Protein AF-A0A2P5WMV3-F1 (afdb_monomer_lite)

Radius of gyration: 17.03 Å; chains: 1; bounding box: 40×28×48 Å

Foldseek 3Di:
DDQPPDDPVVVVCCCCVPPVNVVLVCLLVVV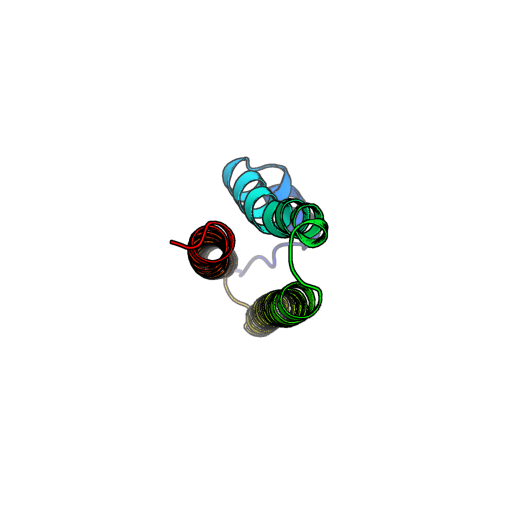CVVVVVVLVVDDPVVSVVVVVVVVVLVVVLVVLLVVCVVVVDRPVVSSVVSSVSSVVVSVVVVVVVVVVVCVSVVD

Structure (mmCIF, N/CA/C/O backbone):
data_AF-A0A2P5WMV3-F1
#
_entry.id   AF-A0A2P5WMV3-F1
#
loop_
_atom_site.group_PDB
_atom_site.id
_atom_site.type_symbol
_atom_site.label_atom_id
_atom_site.label_alt_id
_atom_site.label_comp_id
_ato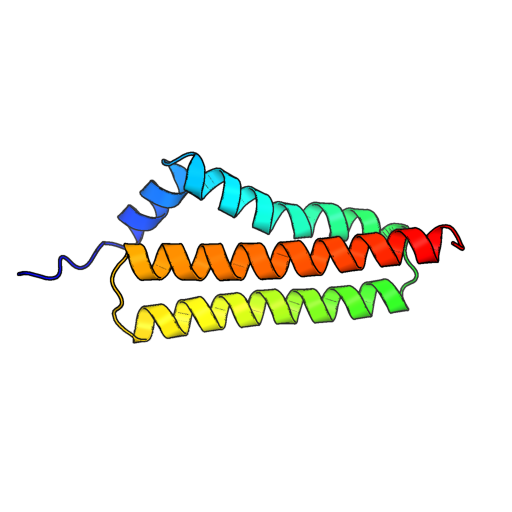m_site.label_asym_id
_atom_site.label_entity_id
_atom_site.label_seq_id
_atom_site.pdbx_PDB_ins_code
_atom_site.Cartn_x
_atom_site.Cartn_y
_atom_site.Cartn_z
_atom_site.occupancy
_atom_site.B_iso_or_equiv
_atom_site.auth_seq_id
_atom_site.auth_comp_id
_atom_site.auth_asym_id
_atom_site.auth_atom_id
_atom_site.pdbx_PDB_model_num
ATOM 1 N N . MET A 1 1 ? 22.832 -2.640 -27.381 1.00 37.75 1 MET A N 1
ATOM 2 C CA . MET A 1 1 ? 21.397 -2.326 -27.238 1.00 37.75 1 MET A CA 1
ATOM 3 C C . MET A 1 1 ? 21.300 -1.217 -26.214 1.00 37.75 1 MET A C 1
ATOM 5 O O . MET A 1 1 ? 21.645 -1.453 -25.062 1.00 37.75 1 MET A O 1
ATOM 9 N N . ASP A 1 2 ? 20.954 -0.008 -26.645 1.00 44.56 2 ASP A N 1
ATOM 10 C CA . ASP A 1 2 ? 20.878 1.147 -25.754 1.00 44.56 2 ASP A CA 1
ATOM 11 C C . ASP A 1 2 ? 19.728 0.964 -24.766 1.00 44.56 2 ASP A C 1
ATOM 13 O O . ASP A 1 2 ? 18.563 0.829 -25.144 1.00 44.56 2 ASP A O 1
ATOM 17 N N . LYS A 1 3 ? 20.069 0.924 -23.479 1.00 53.88 3 LYS A N 1
ATOM 18 C CA . LYS A 1 3 ? 19.109 0.873 -22.380 1.00 53.88 3 LYS A CA 1
ATOM 19 C C . LYS A 1 3 ? 18.444 2.247 -22.307 1.00 53.88 3 LYS A C 1
ATOM 21 O O . LYS A 1 3 ? 18.955 3.158 -21.660 1.00 53.88 3 LYS A O 1
ATOM 26 N N . LYS A 1 4 ? 17.352 2.427 -23.056 1.00 57.00 4 LYS A N 1
ATOM 27 C CA . LYS A 1 4 ? 16.569 3.667 -23.092 1.00 57.00 4 LYS A CA 1
ATOM 28 C C . LYS A 1 4 ? 16.102 3.963 -21.662 1.00 57.00 4 LYS A C 1
ATOM 30 O O . LYS A 1 4 ? 15.201 3.301 -21.159 1.00 57.00 4 LYS A O 1
ATOM 35 N N . ARG A 1 5 ? 16.764 4.901 -20.974 1.00 59.28 5 ARG A N 1
ATOM 36 C CA . ARG A 1 5 ? 16.341 5.370 -19.646 1.00 59.28 5 ARG A CA 1
ATOM 37 C C . ARG A 1 5 ? 14.937 5.958 -19.796 1.00 59.28 5 ARG A C 1
ATOM 39 O O . ARG A 1 5 ? 14.780 7.003 -20.422 1.00 59.28 5 ARG A O 1
ATOM 46 N N . SER A 1 6 ? 13.926 5.265 -19.282 1.00 61.56 6 SER A N 1
ATOM 47 C CA . SER A 1 6 ? 12.541 5.737 -19.286 1.00 61.56 6 SER A CA 1
ATOM 48 C C . SER A 1 6 ? 12.402 6.958 -18.375 1.00 61.56 6 SER A C 1
ATOM 50 O O . SER A 1 6 ? 12.900 6.957 -17.248 1.00 61.56 6 SER A O 1
ATOM 52 N N . ASN A 1 7 ? 11.730 8.003 -18.855 1.00 72.44 7 ASN A N 1
ATOM 53 C CA . ASN A 1 7 ? 11.468 9.221 -18.089 1.00 72.44 7 ASN A CA 1
ATOM 54 C C . ASN A 1 7 ? 10.429 8.938 -16.975 1.00 72.44 7 ASN A C 1
ATOM 56 O O . ASN A 1 7 ? 9.392 8.344 -17.276 1.00 72.44 7 ASN A O 1
ATOM 60 N N . PRO A 1 8 ? 10.630 9.391 -15.719 1.00 70.69 8 PRO A N 1
ATOM 61 C CA . PRO A 1 8 ? 9.629 9.288 -14.650 1.00 70.69 8 PRO A CA 1
ATOM 62 C C . PRO A 1 8 ? 8.218 9.778 -15.024 1.00 70.69 8 PRO A C 1
ATOM 64 O O . PRO A 1 8 ? 7.232 9.208 -14.564 1.00 70.69 8 PRO A O 1
ATOM 67 N N . MET A 1 9 ? 8.086 10.796 -15.882 1.00 76.06 9 MET A N 1
ATOM 68 C CA . MET A 1 9 ? 6.759 11.249 -16.332 1.00 76.06 9 MET A CA 1
ATOM 69 C C . MET A 1 9 ? 6.085 10.276 -17.300 1.00 76.06 9 MET A C 1
ATOM 71 O O . MET A 1 9 ? 4.863 10.161 -17.301 1.00 76.06 9 MET A O 1
ATOM 75 N N . GLU A 1 10 ? 6.860 9.548 -18.100 1.00 77.94 10 GLU A N 1
ATOM 76 C CA . GLU A 1 10 ? 6.335 8.517 -18.999 1.00 77.94 10 GLU A CA 1
ATOM 77 C C . GLU A 1 10 ? 5.814 7.318 -18.192 1.00 77.94 10 GLU A C 1
ATOM 79 O O . GLU A 1 10 ? 4.768 6.760 -18.519 1.00 77.94 10 GLU A O 1
ATOM 84 N N . TRP A 1 11 ? 6.468 7.007 -17.066 1.00 75.06 11 TRP A N 1
ATOM 85 C CA . TRP A 1 11 ? 5.968 6.048 -16.078 1.00 75.06 11 TRP A CA 1
ATOM 86 C C . TRP A 1 11 ? 4.619 6.467 -15.489 1.00 75.06 11 TRP A C 1
ATOM 88 O O . TRP A 1 11 ? 3.681 5.670 -15.513 1.00 75.06 11 TRP A O 1
ATOM 98 N N . LEU A 1 12 ? 4.512 7.691 -14.955 1.00 77.56 12 LEU A N 1
ATOM 99 C CA . LEU A 1 12 ? 3.253 8.180 -14.382 1.00 77.56 12 LEU A CA 1
ATOM 100 C C . LEU A 1 12 ? 2.132 8.118 -15.420 1.00 77.56 12 LEU A C 1
ATOM 102 O O . LEU A 1 12 ? 1.023 7.689 -15.112 1.00 77.56 12 LEU A O 1
ATOM 106 N N . ASN A 1 13 ? 2.450 8.470 -16.664 1.00 85.06 13 ASN A N 1
ATOM 107 C CA . ASN A 1 13 ? 1.504 8.387 -17.761 1.00 85.06 13 ASN A CA 1
ATOM 108 C C . ASN A 1 13 ? 1.067 6.941 -18.050 1.00 85.06 13 ASN A C 1
ATOM 110 O O . ASN A 1 13 ? -0.117 6.703 -18.236 1.00 85.06 13 ASN A O 1
ATOM 114 N N . GLN A 1 14 ? 1.975 5.959 -18.028 1.00 80.25 14 GLN A N 1
ATOM 115 C CA . GLN A 1 14 ? 1.610 4.543 -18.183 1.00 80.25 14 GLN A CA 1
ATOM 116 C C . GLN A 1 14 ? 0.809 4.003 -16.993 1.00 80.25 14 GLN A C 1
ATOM 118 O O . GLN A 1 14 ? -0.153 3.269 -17.186 1.00 80.25 14 GLN A O 1
ATOM 123 N N . MET A 1 15 ? 1.170 4.370 -15.762 1.00 81.06 15 MET A N 1
ATOM 124 C CA . MET A 1 15 ? 0.448 3.945 -14.560 1.00 81.06 15 MET A CA 1
ATOM 125 C C . MET A 1 15 ? -1.001 4.446 -14.557 1.00 81.06 15 MET A C 1
ATOM 127 O O . MET A 1 15 ? -1.890 3.720 -14.117 1.00 81.06 15 MET A O 1
ATOM 131 N N . VAL A 1 16 ? -1.233 5.674 -15.028 1.00 81.88 16 VAL A N 1
ATOM 132 C CA . VAL A 1 16 ? -2.567 6.291 -15.084 1.00 81.88 16 VAL A CA 1
ATOM 133 C C . VAL A 1 16 ? -3.313 5.931 -16.375 1.00 81.88 16 VAL A C 1
ATOM 135 O O . VAL A 1 16 ? -4.534 5.810 -16.360 1.00 81.88 16 VAL A O 1
ATOM 138 N N . GLY A 1 17 ? -2.594 5.758 -17.484 1.00 85.44 17 GLY A N 1
ATOM 139 C CA . GLY A 1 17 ? -3.160 5.535 -18.814 1.00 85.44 17 GLY A CA 1
ATOM 140 C C . GLY A 1 17 ? -3.515 4.081 -19.116 1.00 85.44 17 GLY A C 1
ATOM 141 O O . GLY A 1 17 ? -4.460 3.837 -19.861 1.00 85.44 17 GLY A O 1
ATOM 142 N N . GLU A 1 18 ? -2.805 3.115 -18.531 1.00 87.38 18 GLU A N 1
ATOM 143 C CA . GLU A 1 18 ? -3.095 1.693 -18.724 1.00 87.38 18 GLU A CA 1
ATOM 144 C C . GLU A 1 18 ? -4.059 1.185 -17.642 1.00 87.38 18 GLU A C 1
ATOM 146 O O . GLU A 1 18 ? -3.693 1.150 -16.458 1.00 87.38 18 GLU A O 1
ATOM 151 N N . PRO A 1 19 ? -5.262 0.702 -18.011 1.00 87.62 19 PRO A N 1
ATOM 152 C CA . PRO A 1 19 ? -6.267 0.261 -17.045 1.00 87.62 19 PRO A CA 1
ATOM 153 C C . PRO A 1 19 ? -5.746 -0.806 -16.080 1.00 87.62 19 PRO A C 1
ATOM 155 O O . PRO A 1 19 ? -6.049 -0.777 -14.889 1.00 87.62 19 PRO A O 1
ATOM 158 N N . TYR A 1 20 ? -4.922 -1.736 -16.572 1.00 84.12 20 TYR A N 1
ATOM 159 C CA . TYR A 1 20 ? -4.354 -2.797 -15.745 1.00 84.12 20 TYR A CA 1
ATOM 160 C C . TYR A 1 20 ? -3.507 -2.236 -14.593 1.00 84.12 20 TYR A C 1
ATOM 162 O O . TYR A 1 20 ? -3.723 -2.620 -13.442 1.00 84.12 20 TYR A O 1
ATOM 170 N N . TYR A 1 21 ? -2.581 -1.310 -14.864 1.00 82.19 21 TYR A N 1
ATOM 171 C CA . TYR A 1 21 ? -1.741 -0.708 -13.822 1.00 82.19 21 TYR A CA 1
ATOM 172 C C . TYR A 1 21 ? -2.554 0.208 -12.911 1.00 82.19 21 TYR A C 1
ATOM 174 O O . TYR A 1 21 ? -2.403 0.142 -11.688 1.00 82.19 21 TYR A O 1
ATOM 182 N N . PHE A 1 22 ? -3.469 0.982 -13.493 1.00 85.25 22 PHE A N 1
ATOM 183 C CA . PHE A 1 22 ? -4.329 1.897 -12.760 1.00 85.25 22 PHE A CA 1
ATOM 184 C C . PHE A 1 22 ? -5.210 1.172 -11.737 1.00 85.25 22 PHE A C 1
ATOM 186 O O . PHE A 1 22 ? -5.232 1.551 -10.568 1.00 85.25 22 PHE A O 1
ATOM 193 N N . PHE A 1 23 ? -5.884 0.083 -12.123 1.00 85.25 23 PHE A N 1
ATOM 194 C CA . PHE A 1 23 ? -6.740 -0.665 -11.198 1.00 85.25 23 PHE A CA 1
ATOM 195 C C . PHE A 1 23 ? -5.952 -1.356 -10.086 1.00 85.25 23 PHE A C 1
ATOM 197 O O . PHE A 1 23 ? -6.436 -1.414 -8.955 1.00 85.25 23 PHE A O 1
ATOM 204 N N . HIS A 1 24 ? -4.740 -1.851 -10.357 1.00 82.75 24 HIS A N 1
ATOM 205 C CA . HIS A 1 24 ? -3.886 -2.416 -9.306 1.00 82.75 24 HIS A CA 1
ATOM 206 C C . HIS A 1 24 ? -3.424 -1.347 -8.319 1.00 82.75 24 HIS A C 1
ATOM 208 O O . HIS A 1 24 ? -3.472 -1.572 -7.110 1.00 82.75 24 HIS A O 1
ATOM 214 N N . PHE A 1 25 ? -3.014 -0.185 -8.831 1.00 83.12 25 PHE A N 1
ATOM 215 C CA . PHE A 1 25 ? -2.665 0.963 -8.006 1.00 83.12 25 PHE A CA 1
ATOM 216 C C . PHE A 1 25 ? -3.864 1.374 -7.145 1.00 83.12 25 PHE A C 1
ATOM 218 O O . PHE A 1 25 ? -3.768 1.401 -5.920 1.00 83.12 25 PHE A O 1
ATOM 225 N N . LEU A 1 26 ? -5.027 1.581 -7.761 1.00 87.31 26 LEU A N 1
ATOM 226 C CA . LEU A 1 26 ? -6.241 1.983 -7.061 1.00 87.31 26 LEU A CA 1
ATOM 227 C C . LEU A 1 26 ? -6.657 0.964 -5.996 1.00 87.31 26 LEU A C 1
ATOM 229 O O . LEU A 1 26 ? -6.954 1.365 -4.878 1.00 87.31 26 LEU A O 1
ATOM 233 N N . SER A 1 27 ? -6.604 -0.334 -6.306 1.00 83.50 27 SER A N 1
ATOM 234 C CA . SER A 1 27 ? -6.928 -1.409 -5.355 1.00 83.50 27 SER A CA 1
ATOM 235 C C . SER A 1 27 ? -5.988 -1.415 -4.147 1.00 83.50 27 SER A C 1
ATOM 237 O O . SER A 1 27 ? -6.407 -1.694 -3.024 1.00 83.50 27 SER A O 1
ATOM 239 N N . PHE A 1 28 ? -4.706 -1.101 -4.360 1.00 81.50 28 PHE A N 1
ATOM 240 C CA . PHE A 1 28 ? -3.738 -1.010 -3.273 1.00 81.50 28 PHE A CA 1
ATOM 241 C C . PHE A 1 28 ? -4.020 0.181 -2.358 1.00 81.50 28 PHE A C 1
ATOM 243 O O . PHE A 1 28 ? -4.041 0.037 -1.137 1.00 81.50 28 PHE A O 1
ATOM 250 N N . PHE A 1 29 ? -4.284 1.353 -2.936 1.00 82.62 29 PHE A N 1
ATOM 251 C CA . PHE A 1 29 ? -4.524 2.564 -2.154 1.00 82.62 29 PHE A CA 1
ATOM 252 C C . PHE A 1 29 ? -5.927 2.619 -1.534 1.00 82.62 29 PHE A C 1
ATOM 254 O O . PHE A 1 29 ? -6.088 3.162 -0.439 1.00 82.62 29 PHE A O 1
ATOM 261 N N . SER A 1 30 ? -6.932 1.996 -2.155 1.00 88.12 30 SER A N 1
ATOM 262 C CA . SER A 1 30 ? -8.294 1.932 -1.612 1.00 88.12 30 SER A CA 1
ATOM 263 C C . SER A 1 30 ? -8.361 1.185 -0.282 1.00 88.12 30 SER A C 1
ATOM 265 O O . SER A 1 30 ? -9.207 1.508 0.549 1.00 88.12 30 SER A O 1
ATOM 267 N N . TYR A 1 31 ? -7.448 0.236 -0.045 1.00 86.00 31 TYR A N 1
ATOM 268 C CA . TYR A 1 31 ? -7.334 -0.480 1.228 1.00 86.00 31 TYR A CA 1
ATOM 269 C C . TYR A 1 31 ? -7.196 0.475 2.426 1.00 86.00 31 TYR A C 1
ATOM 271 O O . TYR A 1 31 ? -7.852 0.282 3.449 1.00 86.00 31 TYR A O 1
ATOM 279 N N . PHE A 1 32 ? -6.401 1.545 2.294 1.00 83.50 32 PHE A N 1
ATOM 280 C CA . PHE A 1 32 ? -6.229 2.527 3.371 1.00 83.50 32 PHE A CA 1
ATOM 281 C C . PHE A 1 32 ? -7.511 3.286 3.682 1.00 83.50 32 PHE A C 1
ATOM 283 O O . PHE A 1 32 ? -7.792 3.534 4.852 1.00 83.50 32 PHE A O 1
ATOM 290 N N . ILE A 1 33 ? -8.306 3.610 2.662 1.00 87.62 33 ILE A N 1
ATOM 291 C CA . ILE A 1 33 ? -9.579 4.311 2.842 1.00 87.62 33 ILE A CA 1
ATOM 292 C C . ILE A 1 33 ? -10.565 3.404 3.580 1.00 87.62 33 ILE A C 1
ATOM 294 O O . ILE A 1 33 ? -11.054 3.779 4.642 1.00 87.62 33 ILE A O 1
ATOM 298 N N . VAL A 1 34 ? -10.796 2.194 3.058 1.00 86.00 34 VAL A N 1
ATOM 299 C CA . VAL A 1 34 ? -11.768 1.234 3.611 1.00 86.00 34 VAL A CA 1
ATOM 300 C C . VAL A 1 34 ? -11.498 0.949 5.086 1.00 86.00 34 VAL A C 1
ATOM 302 O O . VAL A 1 34 ? -12.398 1.021 5.921 1.00 86.00 34 VAL A O 1
ATOM 305 N N . ARG A 1 35 ? -10.245 0.679 5.437 1.00 85.94 35 ARG A N 1
ATOM 306 C CA . ARG A 1 35 ? -9.877 0.358 6.815 1.00 85.94 35 ARG A CA 1
ATOM 307 C C . ARG A 1 35 ? -9.837 1.576 7.731 1.00 85.94 35 ARG A C 1
ATOM 309 O O . ARG A 1 35 ? -10.241 1.463 8.885 1.00 85.94 35 ARG A O 1
ATOM 316 N N . SER A 1 36 ? -9.432 2.747 7.234 1.00 84.88 36 SER A N 1
ATOM 317 C CA . SER A 1 36 ? -9.556 3.987 8.016 1.00 84.88 36 SER A CA 1
ATOM 318 C C . SER A 1 36 ? -11.017 4.245 8.385 1.00 84.88 36 SER A C 1
ATOM 320 O O . SER A 1 36 ? -11.303 4.610 9.524 1.00 84.88 36 SER A O 1
ATOM 322 N N . SER A 1 37 ? -11.959 3.978 7.474 1.00 86.56 37 SER A N 1
ATOM 323 C CA . SER A 1 37 ? -13.395 4.067 7.761 1.00 86.56 37 SER A CA 1
ATOM 324 C C . SER A 1 37 ? -13.853 3.076 8.839 1.00 86.56 37 SER A C 1
ATOM 326 O O . SER A 1 37 ? -14.686 3.434 9.672 1.00 86.56 37 SER A O 1
ATOM 328 N N . ALA A 1 38 ? -13.278 1.869 8.878 1.00 83.94 38 ALA A N 1
ATOM 329 C CA . ALA A 1 38 ? -13.584 0.845 9.881 1.00 83.94 38 ALA A CA 1
ATOM 330 C C . ALA A 1 38 ? -12.973 1.120 11.271 1.00 83.94 38 ALA A C 1
ATOM 332 O O . ALA A 1 38 ? -13.377 0.497 12.250 1.00 83.94 38 ALA A O 1
ATOM 333 N N . SER A 1 39 ? -12.046 2.072 11.409 1.00 85.88 39 SER A N 1
ATOM 334 C CA . SER A 1 39 ? -11.397 2.365 12.699 1.00 85.88 39 SER A CA 1
ATOM 335 C C . SER A 1 39 ? -12.369 2.753 13.824 1.00 85.88 39 SER A C 1
ATOM 337 O O . SER A 1 39 ? -12.088 2.481 14.988 1.00 85.88 39 SER A O 1
ATOM 339 N N . ASN A 1 40 ? -13.532 3.326 13.485 1.00 84.75 40 ASN A N 1
ATOM 340 C CA . ASN A 1 40 ? -14.552 3.755 14.450 1.00 84.75 40 ASN A CA 1
ATOM 341 C C . ASN A 1 40 ? -15.319 2.596 15.108 1.00 84.75 40 ASN A C 1
ATOM 343 O O . ASN A 1 40 ? -15.979 2.811 16.122 1.00 84.75 40 ASN A O 1
ATOM 347 N N . VAL A 1 41 ? -15.271 1.390 14.531 1.00 85.31 41 VAL A N 1
ATOM 348 C CA . VAL A 1 41 ? -15.956 0.199 15.069 1.00 85.31 41 VAL A CA 1
ATOM 349 C C . VAL A 1 41 ? -15.007 -0.756 15.797 1.00 85.31 41 VAL A C 1
ATOM 351 O O . VAL A 1 41 ? -15.448 -1.757 16.355 1.00 85.31 41 VAL A O 1
ATOM 354 N N . LEU A 1 42 ? -13.706 -0.457 15.803 1.00 85.56 42 LEU A N 1
ATOM 355 C CA . LEU A 1 42 ? -12.670 -1.264 16.440 1.00 85.56 42 LEU A CA 1
ATOM 356 C C . LEU A 1 42 ? -12.247 -0.657 17.779 1.00 85.56 42 LEU A C 1
ATOM 358 O O . LEU A 1 42 ? -12.357 0.549 18.002 1.00 85.56 42 LEU A O 1
ATOM 362 N N . SER A 1 43 ? -11.722 -1.493 18.678 1.00 89.12 43 SER A N 1
ATOM 363 C CA . SER A 1 43 ? -11.147 -0.988 19.923 1.00 89.12 43 SER A CA 1
ATOM 364 C C . SER A 1 43 ? -9.893 -0.145 19.635 1.00 89.12 43 SER A C 1
ATOM 366 O O . SER A 1 43 ? -9.144 -0.452 18.699 1.00 89.12 43 SER A O 1
ATOM 368 N N . PRO A 1 44 ? -9.600 0.889 20.447 1.00 88.81 44 PRO A N 1
ATOM 369 C CA . PRO A 1 44 ? -8.437 1.751 20.233 1.00 88.81 44 PRO A CA 1
ATOM 370 C C . PRO A 1 44 ? -7.112 0.983 20.128 1.00 88.81 44 PRO A C 1
ATOM 372 O O . PRO A 1 44 ? -6.252 1.338 19.325 1.00 88.81 44 PRO A O 1
ATOM 375 N N . GLN A 1 45 ? -6.960 -0.098 20.898 1.00 89.56 45 GLN A N 1
ATOM 376 C CA . GLN A 1 45 ? -5.756 -0.930 20.909 1.00 89.56 45 GLN A CA 1
ATOM 377 C C . GLN A 1 45 ? -5.565 -1.668 19.578 1.00 89.56 45 GLN A C 1
ATOM 379 O O . GLN A 1 45 ? -4.459 -1.698 19.038 1.00 89.56 45 GLN A O 1
ATOM 384 N N . ILE A 1 46 ? -6.646 -2.234 19.031 1.00 86.62 46 ILE A N 1
ATOM 385 C CA . ILE A 1 46 ? -6.632 -2.913 17.732 1.00 86.62 46 ILE A CA 1
ATOM 386 C C . ILE A 1 46 ? -6.337 -1.900 16.625 1.00 86.62 46 ILE A C 1
ATOM 388 O O . ILE A 1 46 ? -5.440 -2.127 15.815 1.00 86.62 46 ILE A O 1
ATOM 392 N N . THR A 1 47 ? -7.025 -0.755 16.626 1.00 89.62 47 THR A N 1
ATOM 393 C CA . THR A 1 47 ? -6.809 0.317 15.644 1.00 89.62 47 THR A CA 1
ATOM 394 C C . THR A 1 47 ? -5.351 0.779 15.622 1.00 89.62 47 THR A C 1
ATOM 396 O O . THR A 1 47 ? -4.765 0.902 14.547 1.00 89.62 47 THR A O 1
ATOM 399 N N . GLN A 1 48 ? -4.724 0.974 16.788 1.00 89.75 48 GLN A N 1
ATOM 400 C CA . GLN A 1 48 ? -3.308 1.345 16.865 1.00 89.75 48 GLN A CA 1
ATOM 401 C C . GLN A 1 48 ? -2.384 0.265 16.291 1.00 89.75 48 GLN A C 1
ATOM 403 O O . GLN A 1 48 ? -1.481 0.585 15.518 1.00 89.75 48 GLN A O 1
ATOM 408 N N . LEU A 1 49 ? -2.602 -1.009 16.633 1.00 89.19 49 LEU A N 1
ATOM 409 C CA . LEU A 1 49 ? -1.780 -2.113 16.127 1.00 89.19 49 LEU A CA 1
ATOM 410 C C . LEU A 1 49 ? -1.850 -2.223 14.596 1.00 89.19 49 LEU A C 1
ATOM 412 O O . LEU A 1 49 ? -0.819 -2.380 13.936 1.00 89.19 49 LEU A O 1
ATOM 416 N N . LEU A 1 50 ? -3.058 -2.118 14.036 1.00 87.56 50 LEU A N 1
ATOM 417 C CA . LEU A 1 50 ? -3.275 -2.141 12.589 1.00 87.56 50 LEU A CA 1
ATOM 418 C C . LEU A 1 50 ? -2.588 -0.951 11.914 1.00 87.56 50 LEU A C 1
ATOM 420 O O . LEU A 1 50 ? -1.846 -1.147 10.952 1.00 87.56 50 LEU A O 1
ATOM 424 N N . PHE A 1 51 ? -2.712 0.246 12.488 1.00 88.25 51 PHE A N 1
ATOM 425 C CA . PHE A 1 51 ? -2.062 1.449 11.976 1.00 88.25 51 PHE A CA 1
ATOM 426 C C . PHE A 1 51 ? -0.530 1.323 11.912 1.00 88.25 51 PHE A C 1
ATOM 428 O O . PHE A 1 51 ? 0.084 1.647 10.894 1.00 88.25 51 PHE A O 1
ATOM 435 N N . TYR A 1 52 ? 0.114 0.778 12.950 1.00 89.25 52 TYR A N 1
ATOM 436 C CA . TYR A 1 52 ? 1.562 0.526 12.916 1.00 89.25 52 TYR A CA 1
ATOM 437 C C . TYR A 1 52 ? 1.961 -0.437 11.799 1.00 89.25 52 TYR A C 1
ATOM 439 O O . TYR A 1 52 ? 2.957 -0.217 11.105 1.00 89.25 52 TYR A O 1
ATOM 447 N N . ARG A 1 53 ? 1.181 -1.500 11.598 1.00 86.44 53 ARG A N 1
ATOM 448 C CA . ARG A 1 53 ? 1.438 -2.476 10.539 1.00 86.44 53 ARG A CA 1
ATOM 449 C C . ARG A 1 53 ? 1.274 -1.868 9.144 1.00 86.44 53 ARG A C 1
ATOM 451 O O . ARG A 1 53 ? 2.042 -2.192 8.240 1.00 86.44 53 ARG A O 1
ATOM 458 N N . GLU A 1 54 ? 0.310 -0.977 8.962 1.00 87.75 54 GLU A N 1
ATOM 459 C CA . GLU A 1 54 ? 0.118 -0.248 7.707 1.00 87.75 54 GLU A CA 1
ATOM 460 C C . GLU A 1 54 ? 1.296 0.666 7.393 1.00 87.75 54 GLU A C 1
ATOM 462 O O . GLU A 1 54 ? 1.798 0.644 6.269 1.00 87.75 54 GLU A O 1
ATOM 467 N N . ILE A 1 55 ? 1.784 1.414 8.391 1.00 89.19 55 ILE A 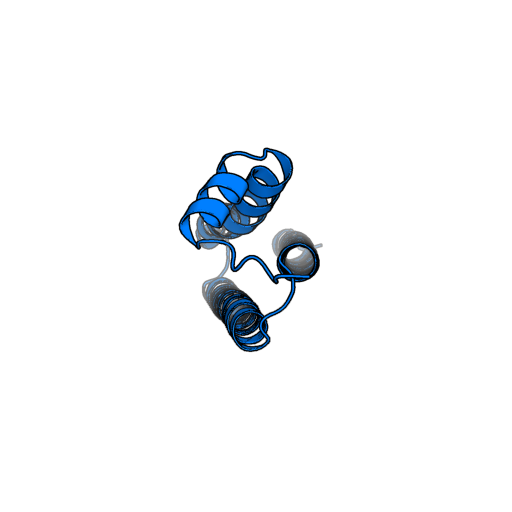N 1
ATOM 468 C CA . ILE A 1 55 ? 2.996 2.229 8.255 1.00 89.19 55 ILE A CA 1
ATOM 469 C C . ILE A 1 55 ? 4.168 1.341 7.830 1.00 89.19 55 ILE A C 1
ATOM 471 O O . ILE A 1 55 ? 4.882 1.675 6.886 1.00 89.19 55 ILE A O 1
ATOM 475 N N . GLN A 1 56 ? 4.349 0.182 8.469 1.00 88.44 56 GLN A N 1
ATOM 476 C CA . GLN A 1 56 ? 5.401 -0.763 8.088 1.00 88.44 56 GLN A CA 1
ATOM 477 C C . GLN A 1 56 ? 5.250 -1.264 6.647 1.00 88.44 56 GLN A C 1
ATOM 479 O O . GLN A 1 56 ? 6.246 -1.350 5.930 1.00 88.44 56 GLN A O 1
ATOM 484 N N . ALA A 1 57 ? 4.029 -1.563 6.195 1.00 84.50 57 ALA A N 1
ATOM 485 C CA . ALA A 1 57 ? 3.775 -1.996 4.822 1.00 84.50 57 ALA A CA 1
ATOM 486 C C . ALA A 1 57 ? 4.103 -0.894 3.800 1.00 84.50 57 ALA A C 1
ATOM 488 O O . ALA A 1 57 ? 4.740 -1.174 2.784 1.00 84.50 57 ALA A O 1
ATOM 489 N N . VAL A 1 58 ? 3.726 0.355 4.089 1.00 85.88 58 VAL A N 1
ATOM 490 C CA . VAL A 1 58 ? 4.047 1.522 3.252 1.00 85.88 58 VAL A CA 1
ATOM 491 C C . VAL A 1 58 ? 5.558 1.749 3.192 1.00 85.88 58 VAL A C 1
ATOM 493 O O . VAL A 1 58 ? 6.114 1.914 2.107 1.00 85.88 58 VAL A O 1
ATOM 496 N N . LEU A 1 59 ? 6.248 1.690 4.332 1.00 89.88 59 LEU A N 1
ATOM 497 C CA . LEU A 1 59 ? 7.704 1.825 4.387 1.00 89.88 59 LEU A CA 1
ATOM 498 C C . LEU A 1 59 ? 8.413 0.700 3.623 1.00 89.88 59 LEU A C 1
ATOM 500 O O . LEU A 1 59 ? 9.341 0.970 2.864 1.00 89.88 59 LEU A O 1
ATOM 504 N N . ALA A 1 60 ? 7.963 -0.550 3.767 1.00 87.06 60 ALA A N 1
ATOM 505 C CA . ALA A 1 60 ? 8.510 -1.681 3.021 1.00 87.06 60 ALA A CA 1
ATOM 506 C C . ALA A 1 60 ? 8.312 -1.518 1.506 1.00 87.06 60 ALA A C 1
ATOM 508 O O . ALA A 1 60 ? 9.221 -1.807 0.727 1.00 87.06 60 ALA A O 1
ATOM 509 N N . PHE A 1 61 ? 7.152 -1.007 1.089 1.00 84.19 61 PHE A N 1
ATOM 510 C CA . PHE A 1 61 ? 6.871 -0.704 -0.310 1.00 84.19 61 PHE A CA 1
ATOM 511 C C . PHE A 1 61 ? 7.795 0.398 -0.852 1.00 84.19 61 PHE A C 1
ATOM 513 O O . PHE A 1 61 ? 8.393 0.229 -1.914 1.00 84.19 61 PHE A O 1
ATOM 520 N N . PHE A 1 62 ? 8.006 1.483 -0.099 1.00 86.69 62 PHE A N 1
ATOM 521 C CA . PHE A 1 62 ? 8.958 2.529 -0.486 1.00 86.69 62 PHE A CA 1
ATOM 522 C C . PHE A 1 62 ? 10.406 2.034 -0.534 1.00 86.69 62 PHE A C 1
ATOM 524 O O . PHE A 1 62 ? 11.132 2.384 -1.464 1.00 86.69 62 PHE A O 1
ATOM 531 N N . MET A 1 63 ? 10.825 1.188 0.411 1.00 89.62 63 MET A N 1
ATOM 532 C CA . MET A 1 63 ? 12.155 0.572 0.375 1.00 89.62 63 MET A CA 1
ATOM 533 C C . MET A 1 63 ? 12.346 -0.296 -0.871 1.00 89.62 63 MET A C 1
ATOM 535 O O . MET A 1 63 ? 13.412 -0.241 -1.481 1.00 89.62 63 MET A O 1
ATOM 539 N N . LEU A 1 64 ? 11.326 -1.054 -1.288 1.00 85.19 64 LEU A N 1
ATOM 540 C CA . LEU A 1 64 ? 11.374 -1.831 -2.528 1.00 85.19 64 LEU A CA 1
ATOM 541 C C . LEU A 1 64 ? 11.545 -0.923 -3.751 1.00 85.19 64 LEU A C 1
ATOM 543 O O . LEU A 1 64 ? 12.405 -1.195 -4.587 1.00 85.19 64 LEU A O 1
ATOM 547 N N . ILE A 1 65 ? 10.769 0.162 -3.837 1.00 83.25 65 ILE A N 1
ATOM 548 C CA . ILE A 1 65 ? 10.887 1.137 -4.929 1.00 83.25 65 ILE A CA 1
ATOM 549 C C . ILE A 1 65 ? 12.302 1.720 -4.968 1.00 83.25 65 ILE A C 1
ATOM 551 O O . ILE A 1 65 ? 12.941 1.700 -6.019 1.00 83.25 65 ILE A O 1
ATOM 555 N N . ALA A 1 66 ? 12.817 2.185 -3.826 1.00 86.69 66 ALA A N 1
ATOM 556 C CA . ALA A 1 66 ? 14.153 2.766 -3.727 1.00 86.69 66 ALA A CA 1
ATOM 557 C C . ALA A 1 66 ? 15.250 1.759 -4.112 1.00 86.69 66 ALA A C 1
ATOM 559 O O . ALA A 1 66 ? 16.138 2.081 -4.901 1.00 86.69 66 ALA A O 1
ATOM 560 N N . TYR A 1 67 ? 15.155 0.521 -3.616 1.00 86.88 67 TYR A N 1
ATOM 561 C CA . TYR A 1 67 ? 16.070 -0.567 -3.964 1.00 86.88 67 TYR A CA 1
ATOM 562 C C . TYR A 1 67 ? 16.077 -0.840 -5.471 1.00 86.88 67 TYR A C 1
ATOM 564 O O . TYR A 1 67 ? 17.139 -0.946 -6.086 1.00 86.88 67 TYR A O 1
ATOM 572 N N . LYS A 1 68 ? 14.893 -0.924 -6.084 1.00 82.44 68 LYS A N 1
ATOM 573 C CA . LYS A 1 68 ? 14.759 -1.208 -7.513 1.00 82.44 68 LYS A CA 1
ATOM 574 C C . LYS A 1 68 ? 15.240 -0.052 -8.393 1.00 82.44 68 LYS A C 1
ATOM 576 O O . LYS A 1 68 ? 15.880 -0.305 -9.411 1.00 82.44 68 LYS A O 1
ATOM 581 N N . MET A 1 69 ? 15.002 1.195 -7.981 1.00 75.06 69 MET A N 1
ATOM 582 C CA . MET A 1 69 ? 15.560 2.378 -8.647 1.00 75.06 69 MET A CA 1
ATOM 583 C C . MET A 1 69 ? 17.093 2.392 -8.581 1.00 75.06 69 MET A C 1
ATOM 585 O O . MET A 1 69 ? 17.742 2.671 -9.585 1.00 75.06 69 MET A O 1
ATOM 589 N N . ALA A 1 70 ? 17.680 2.030 -7.435 1.00 83.56 70 ALA A N 1
ATOM 590 C CA . ALA A 1 70 ? 19.134 1.954 -7.267 1.00 83.56 70 ALA A CA 1
ATOM 591 C C . ALA A 1 70 ? 19.786 0.821 -8.082 1.00 83.56 70 ALA A C 1
ATOM 593 O O . ALA A 1 70 ? 20.941 0.926 -8.486 1.00 83.56 70 ALA A O 1
ATOM 594 N N . ARG A 1 71 ? 19.049 -0.263 -8.339 1.00 82.88 71 ARG A N 1
ATOM 595 C CA . ARG A 1 71 ? 19.505 -1.430 -9.109 1.00 82.88 71 ARG A CA 1
ATOM 596 C C . ARG A 1 71 ? 19.549 -1.221 -10.628 1.00 82.88 71 ARG A C 1
ATOM 598 O O . ARG A 1 71 ? 19.981 -2.130 -11.333 1.00 82.88 71 ARG A O 1
ATOM 605 N N . GLU A 1 72 ? 19.080 -0.077 -11.130 1.00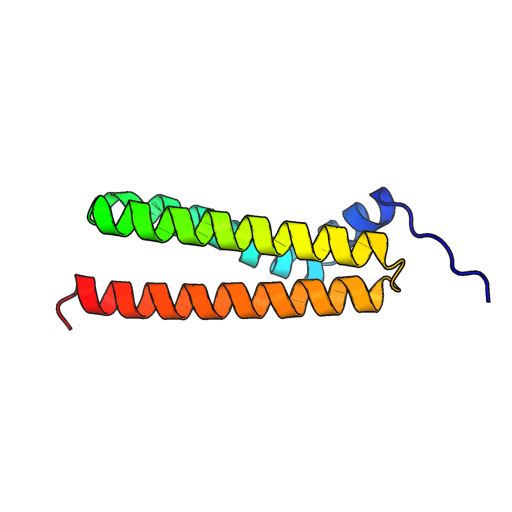 70.12 72 GLU A N 1
ATOM 606 C CA . GLU A 1 72 ? 18.879 0.179 -12.563 1.00 70.12 72 GLU A CA 1
ATOM 607 C C . GLU A 1 72 ? 18.178 -0.994 -13.286 1.00 70.12 72 GLU A C 1
ATOM 609 O O . GLU A 1 72 ? 18.593 -1.411 -14.368 1.00 70.12 72 GLU A O 1
ATOM 614 N N . GLU A 1 73 ? 17.147 -1.598 -12.695 1.00 71.12 73 GLU A N 1
ATOM 615 C CA . GLU A 1 73 ? 16.441 -2.717 -13.336 1.00 71.12 73 GLU A CA 1
ATOM 616 C C . GLU A 1 73 ? 15.653 -2.300 -14.587 1.00 71.12 73 GLU A C 1
ATOM 618 O O . GLU A 1 73 ? 15.389 -1.118 -14.816 1.00 71.12 73 GLU A O 1
ATOM 623 N N . THR A 1 74 ? 15.296 -3.280 -15.428 1.00 78.75 74 THR A N 1
ATOM 624 C CA . THR A 1 74 ? 14.386 -3.021 -16.550 1.00 78.75 74 THR A CA 1
ATOM 625 C C . THR A 1 74 ? 12.991 -2.686 -16.032 1.00 78.75 74 THR A C 1
ATOM 627 O O . THR A 1 74 ? 12.594 -3.077 -14.930 1.00 78.75 74 THR A O 1
ATOM 630 N N . TRP A 1 75 ? 12.238 -1.945 -16.837 1.00 71.81 75 TRP A N 1
ATOM 631 C CA . TRP A 1 75 ? 10.937 -1.419 -16.448 1.00 71.81 75 TRP A CA 1
ATOM 632 C C . TRP A 1 75 ? 9.911 -2.527 -16.186 1.00 71.81 75 TRP A C 1
ATOM 634 O O . TRP A 1 75 ? 9.163 -2.491 -15.210 1.00 71.81 75 TRP A O 1
ATOM 644 N N . GLU A 1 76 ? 9.943 -3.568 -17.010 1.00 77.75 76 GLU A N 1
ATOM 645 C CA . GLU A 1 76 ? 9.068 -4.729 -16.898 1.00 77.75 76 GLU A CA 1
ATOM 646 C C . GLU A 1 76 ? 9.328 -5.487 -15.593 1.00 77.75 76 GLU A C 1
ATOM 648 O O . GLU A 1 76 ? 8.383 -5.887 -14.915 1.00 77.75 76 GLU A O 1
ATOM 653 N N . ALA A 1 77 ? 10.600 -5.624 -15.201 1.00 79.94 77 ALA A N 1
ATOM 654 C CA . ALA A 1 77 ? 10.990 -6.263 -13.948 1.00 79.94 77 ALA A CA 1
ATOM 655 C C . ALA A 1 77 ? 10.572 -5.422 -12.732 1.00 79.94 77 ALA A C 1
ATOM 657 O O . ALA A 1 77 ? 10.028 -5.959 -11.767 1.00 79.94 77 ALA A O 1
ATOM 658 N N . PHE A 1 78 ? 10.744 -4.096 -12.803 1.00 81.38 78 PHE A N 1
ATOM 659 C CA . PHE A 1 78 ? 10.287 -3.176 -11.760 1.00 81.38 78 PHE A CA 1
ATOM 660 C C . PHE A 1 78 ? 8.778 -3.293 -11.525 1.00 81.38 78 PHE A C 1
ATOM 662 O O . PHE A 1 78 ? 8.341 -3.464 -10.382 1.00 81.38 78 PHE A O 1
ATOM 669 N N . ILE A 1 79 ? 7.976 -3.207 -12.594 1.00 77.94 79 ILE A N 1
ATOM 670 C CA . ILE A 1 79 ? 6.517 -3.276 -12.483 1.00 77.94 79 ILE A CA 1
ATOM 671 C C . ILE A 1 79 ? 6.087 -4.652 -11.982 1.00 77.94 79 ILE A C 1
ATOM 673 O O . ILE A 1 79 ? 5.276 -4.728 -11.058 1.00 77.94 79 ILE A O 1
ATOM 677 N N . ALA A 1 80 ? 6.620 -5.729 -12.567 1.00 82.50 80 ALA A N 1
ATOM 678 C CA . ALA A 1 80 ? 6.254 -7.091 -12.195 1.00 82.50 80 ALA A CA 1
ATOM 679 C C . ALA A 1 80 ? 6.487 -7.340 -10.700 1.00 82.50 80 ALA A C 1
ATOM 681 O O . ALA A 1 80 ? 5.579 -7.803 -10.007 1.00 82.50 80 ALA A O 1
ATOM 682 N N . ASP A 1 81 ? 7.647 -6.943 -10.179 1.00 83.38 81 ASP A N 1
ATOM 683 C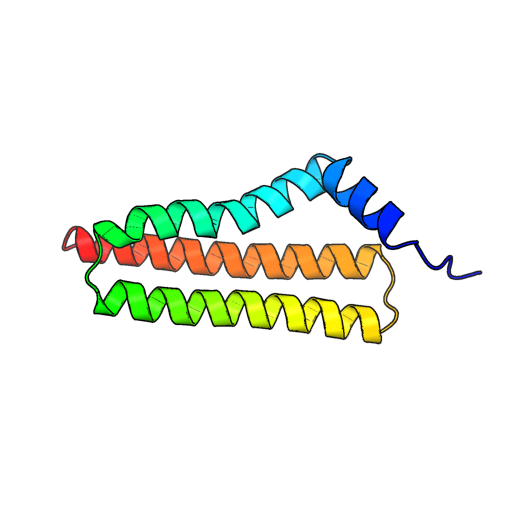 CA . ASP A 1 81 ? 7.987 -7.145 -8.773 1.00 83.38 81 ASP A CA 1
ATOM 684 C C . ASP A 1 81 ? 7.178 -6.242 -7.840 1.00 83.38 81 ASP A C 1
ATOM 686 O O . ASP A 1 81 ? 6.703 -6.696 -6.795 1.00 83.38 81 ASP A O 1
ATOM 690 N N . THR A 1 82 ? 6.957 -4.984 -8.227 1.00 82.56 82 THR A N 1
ATOM 691 C CA . THR A 1 82 ? 6.142 -4.037 -7.451 1.00 82.56 82 THR A CA 1
ATOM 692 C C . THR A 1 82 ? 4.693 -4.516 -7.352 1.00 82.56 82 THR A C 1
ATOM 694 O O . THR A 1 82 ? 4.117 -4.533 -6.263 1.00 82.56 82 THR A O 1
ATOM 697 N N . LEU A 1 83 ? 4.111 -4.981 -8.462 1.00 82.62 83 LEU A N 1
ATOM 698 C CA . LEU A 1 83 ? 2.764 -5.552 -8.490 1.00 82.62 83 LEU A CA 1
ATOM 699 C C . LEU A 1 83 ? 2.685 -6.864 -7.711 1.00 82.62 83 LEU A C 1
ATOM 701 O O . LEU A 1 83 ? 1.719 -7.086 -6.980 1.00 82.62 83 LEU A O 1
ATOM 705 N N . PHE A 1 84 ? 3.689 -7.732 -7.840 1.00 84.75 84 PHE A N 1
ATOM 706 C CA . PHE A 1 84 ? 3.739 -8.999 -7.118 1.00 84.75 84 PHE A CA 1
ATOM 707 C C . PHE A 1 84 ? 3.798 -8.783 -5.602 1.00 84.75 84 PHE A C 1
ATOM 709 O O . PHE A 1 84 ? 3.063 -9.424 -4.846 1.00 84.75 84 PHE A O 1
ATOM 716 N N . VAL A 1 85 ? 4.628 -7.847 -5.139 1.00 83.31 85 VAL A N 1
ATOM 717 C CA . VAL A 1 85 ? 4.702 -7.485 -3.720 1.00 83.31 85 VAL A CA 1
ATOM 718 C C . VAL A 1 85 ? 3.418 -6.799 -3.259 1.00 83.31 85 VAL A C 1
ATOM 720 O O . VAL A 1 85 ? 2.880 -7.185 -2.222 1.00 83.31 85 VAL A O 1
ATOM 723 N N . GLY A 1 86 ? 2.878 -5.858 -4.038 1.00 83.19 86 GLY A N 1
ATOM 724 C CA . GLY A 1 86 ? 1.613 -5.186 -3.732 1.00 83.19 86 GLY A CA 1
ATOM 725 C C . GLY A 1 86 ? 0.454 -6.171 -3.549 1.00 83.19 86 GLY A C 1
ATOM 726 O O . GLY A 1 86 ? -0.260 -6.102 -2.550 1.00 83.19 86 GLY A O 1
ATOM 727 N N . LYS A 1 87 ? 0.323 -7.160 -4.446 1.00 84.69 87 LYS A N 1
ATOM 728 C CA . LYS A 1 87 ? -0.666 -8.246 -4.326 1.00 84.69 87 LYS A CA 1
ATOM 729 C C . LYS A 1 87 ? -0.482 -9.055 -3.042 1.00 84.69 87 LYS A C 1
ATOM 731 O O . LYS A 1 87 ? -1.462 -9.307 -2.347 1.00 84.69 87 LYS A O 1
ATOM 736 N N . ARG A 1 88 ? 0.754 -9.444 -2.703 1.00 86.19 88 ARG A N 1
ATOM 737 C CA . ARG A 1 88 ? 1.039 -10.200 -1.468 1.00 86.19 88 ARG A CA 1
ATOM 738 C C . ARG A 1 88 ? 0.707 -9.401 -0.211 1.00 86.19 88 ARG A C 1
ATOM 740 O O . ARG A 1 88 ? 0.146 -9.956 0.730 1.00 86.19 88 ARG A O 1
ATOM 747 N N . LEU A 1 89 ? 1.029 -8.109 -0.203 1.00 84.44 89 LEU A N 1
ATOM 748 C CA . LEU A 1 89 ? 0.666 -7.220 0.895 1.00 84.44 89 LEU A CA 1
ATOM 749 C C . LEU A 1 89 ? -0.852 -7.131 1.029 1.00 84.44 89 LEU A C 1
ATOM 751 O O . LEU A 1 89 ? -1.353 -7.335 2.128 1.00 84.44 89 LEU A O 1
ATOM 755 N N . LEU A 1 90 ? -1.587 -6.890 -0.059 1.00 83.62 90 LEU A N 1
ATOM 756 C CA . LEU A 1 90 ? -3.050 -6.825 -0.013 1.00 83.62 90 LEU A CA 1
ATOM 757 C C . LEU A 1 90 ? -3.674 -8.127 0.480 1.00 83.62 90 LEU A C 1
ATOM 759 O O . LEU A 1 90 ? -4.479 -8.084 1.402 1.00 83.62 90 LEU A O 1
ATOM 763 N N . ALA A 1 91 ? -3.269 -9.275 -0.065 1.00 87.25 91 ALA A N 1
ATOM 764 C CA . ALA A 1 91 ? -3.794 -10.574 0.351 1.00 87.25 91 ALA A CA 1
ATOM 765 C C . ALA A 1 91 ? -3.636 -10.794 1.863 1.00 87.25 91 ALA A C 1
ATOM 767 O O . ALA A 1 91 ? -4.5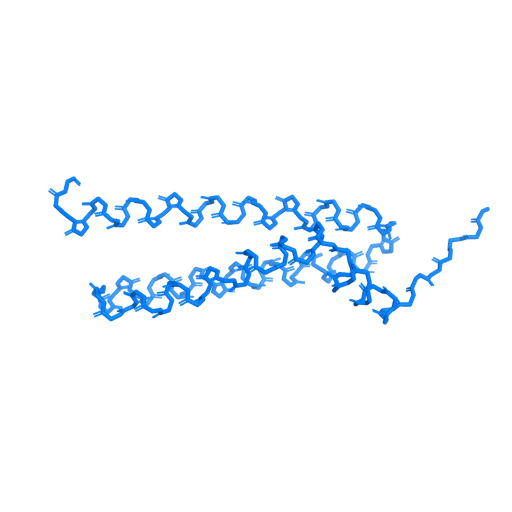90 -11.154 2.545 1.00 87.25 91 ALA A O 1
ATOM 768 N N . ARG A 1 92 ? -2.455 -10.480 2.406 1.00 87.00 92 ARG A N 1
ATOM 769 C CA . ARG A 1 92 ? -2.182 -10.628 3.838 1.00 87.00 92 ARG A CA 1
ATOM 770 C C . ARG A 1 92 ? -2.963 -9.648 4.714 1.00 87.00 92 ARG A C 1
ATOM 772 O O . ARG A 1 92 ? -3.153 -9.894 5.904 1.00 87.00 92 ARG A O 1
ATOM 779 N N . HIS A 1 93 ? -3.345 -8.500 4.170 1.00 85.38 93 HIS A N 1
ATOM 780 C CA . HIS A 1 93 ? -4.208 -7.556 4.864 1.00 85.38 93 HIS A CA 1
ATOM 781 C C . HIS A 1 93 ? -5.671 -8.008 4.846 1.00 85.38 93 HIS A C 1
ATOM 783 O O . HIS A 1 93 ? -6.283 -8.025 5.905 1.00 85.38 93 HIS A O 1
ATOM 789 N N . PHE A 1 94 ? -6.179 -8.484 3.706 1.00 85.31 94 PHE A N 1
ATOM 790 C CA . PHE A 1 94 ? -7.516 -9.078 3.613 1.00 85.31 94 PHE A CA 1
ATOM 791 C C . PHE A 1 94 ? -7.692 -10.284 4.541 1.00 85.31 94 PHE A C 1
ATOM 793 O O . PHE A 1 94 ? -8.715 -10.395 5.205 1.00 85.31 94 PHE A O 1
ATOM 800 N N . GLU A 1 95 ? -6.693 -11.164 4.623 1.00 88.38 95 GLU A N 1
ATOM 801 C CA . GLU A 1 95 ? -6.688 -12.289 5.569 1.00 88.38 95 GLU A CA 1
ATOM 802 C C . GLU A 1 95 ? -6.792 -11.805 7.021 1.00 88.38 95 GLU A C 1
ATOM 804 O O . GLU A 1 95 ? -7.521 -12.375 7.831 1.00 88.38 95 GLU A O 1
ATOM 809 N N . LEU A 1 96 ? -6.101 -10.712 7.352 1.00 86.06 96 LEU A N 1
ATOM 810 C CA . LEU A 1 96 ? -6.176 -10.148 8.691 1.00 86.06 96 LEU A CA 1
ATOM 811 C C . LEU A 1 96 ? -7.546 -9.537 8.984 1.00 86.06 96 LEU A C 1
ATOM 813 O O . LEU A 1 96 ? -8.082 -9.759 10.064 1.00 86.06 96 LEU A O 1
ATOM 817 N N . ASP A 1 97 ? -8.098 -8.786 8.031 1.00 84.75 97 ASP A N 1
ATOM 818 C CA . ASP A 1 97 ? -9.419 -8.170 8.151 1.00 84.75 97 ASP A CA 1
ATOM 819 C C . ASP A 1 97 ? -10.517 -9.235 8.271 1.00 84.75 97 ASP A C 1
ATOM 821 O O . ASP A 1 97 ? -11.477 -9.050 9.016 1.00 84.75 97 ASP A O 1
ATOM 825 N N . TRP A 1 98 ? -10.355 -10.379 7.597 1.00 86.19 98 TRP A N 1
ATOM 826 C CA . TRP A 1 98 ? -11.242 -11.531 7.742 1.00 86.19 98 TRP A CA 1
ATOM 827 C C . TRP A 1 98 ? -11.246 -12.068 9.177 1.00 86.19 98 TRP A C 1
ATOM 829 O O . TRP A 1 98 ? -12.302 -12.155 9.801 1.00 86.19 98 TRP A O 1
ATOM 839 N N . HIS A 1 99 ? -10.069 -12.355 9.735 1.00 85.81 99 HIS A N 1
ATOM 840 C CA . HIS A 1 99 ? -9.960 -12.817 11.122 1.00 85.81 99 HIS A CA 1
ATOM 841 C C . HIS A 1 99 ? -10.426 -11.768 12.132 1.00 85.81 99 HIS A C 1
ATOM 843 O O . HIS A 1 99 ? -10.996 -12.100 13.170 1.00 85.81 99 HIS A O 1
ATOM 849 N N . LEU A 1 100 ? -10.217 -10.487 11.829 1.00 83.81 100 LEU A N 1
ATOM 850 C CA . LEU A 1 100 ? -10.730 -9.391 12.639 1.00 83.81 100 LEU A CA 1
ATOM 851 C C . LEU A 1 100 ? -12.263 -9.389 12.663 1.00 83.81 100 LEU A C 1
ATOM 853 O O . LEU A 1 100 ? -12.865 -9.179 13.714 1.00 83.81 100 LEU A O 1
ATOM 857 N N . LEU A 1 101 ? -12.893 -9.642 11.516 1.00 85.06 101 LEU A N 1
ATOM 858 C CA . LEU A 1 101 ? -14.341 -9.729 11.390 1.00 85.06 101 LEU A CA 1
ATOM 859 C C . LEU A 1 101 ? -14.908 -10.937 12.150 1.00 85.06 101 LEU A C 1
ATOM 861 O O . LEU A 1 101 ? -15.962 -10.815 12.772 1.00 85.06 101 LEU A O 1
ATOM 865 N N . GLU A 1 102 ? -14.222 -12.081 12.143 1.00 86.19 102 GLU A N 1
ATOM 866 C CA . GLU A 1 102 ? -14.577 -13.242 12.976 1.00 86.19 102 GLU A CA 1
ATOM 867 C C . GLU A 1 102 ? -14.505 -12.890 14.469 1.00 86.19 102 GLU A C 1
ATOM 869 O O . GLU A 1 102 ? -15.504 -13.027 15.179 1.00 86.19 102 GLU A O 1
ATOM 874 N N . TYR A 1 103 ? -13.385 -12.301 14.903 1.00 82.75 103 TYR A N 1
ATOM 875 C CA . TYR A 1 103 ? -13.169 -11.872 16.286 1.00 82.75 103 TYR A CA 1
ATOM 876 C C . TYR A 1 103 ? -14.238 -10.883 16.777 1.00 82.75 103 TYR A C 1
ATOM 878 O O . TYR A 1 103 ? -14.790 -11.053 17.863 1.00 82.75 103 TYR A O 1
ATOM 886 N N . VAL A 1 104 ? -14.572 -9.864 15.974 1.00 79.88 104 VAL A N 1
ATOM 887 C CA . VAL A 1 104 ? -15.606 -8.867 16.314 1.00 79.88 104 VAL A CA 1
ATOM 888 C C . VAL A 1 104 ? -16.999 -9.499 16.386 1.00 79.88 104 VAL A C 1
ATOM 890 O O . VAL A 1 104 ? -17.804 -9.110 17.229 1.00 79.88 104 VAL A O 1
ATOM 893 N N . ASN A 1 105 ? -17.286 -10.492 15.542 1.00 84.69 105 ASN A N 1
ATOM 894 C CA . ASN A 1 105 ? -18.557 -11.219 15.566 1.00 84.69 105 ASN A CA 1
ATOM 895 C C . ASN A 1 105 ? -18.617 -12.317 16.644 1.00 84.69 105 ASN A C 1
ATOM 897 O O . ASN A 1 105 ? -19.632 -13.009 16.737 1.00 84.69 105 ASN A O 1
ATOM 901 N N . GLY A 1 106 ? -17.558 -12.485 17.445 1.00 76.69 106 GLY A N 1
ATOM 902 C CA . GLY A 1 106 ? -17.476 -13.504 18.490 1.00 76.69 106 GLY A CA 1
ATOM 903 C C . GLY A 1 106 ? -17.480 -14.937 17.951 1.00 76.69 106 GLY A C 1
ATOM 904 O O . GLY A 1 106 ? -17.996 -15.827 18.629 1.00 76.69 106 GLY A O 1
ATOM 905 N N . LYS A 1 107 ? -16.974 -15.142 16.729 1.00 55.75 107 LYS A N 1
ATOM 906 C CA . LYS A 1 107 ? -16.844 -16.453 16.079 1.00 55.75 107 LYS A CA 1
ATOM 907 C C . LYS A 1 107 ? -15.414 -16.966 16.127 1.00 55.75 107 LYS A C 1
ATOM 909 O O . LYS A 1 107 ? -14.489 -16.131 16.030 1.00 55.75 107 LYS A O 1
#

Organism: Gossypium barbadense (NCBI:txid3634)

Secondary structure (DSSP, 8-state):
-------HHHHHHHHHHSHHHHHHHHHHHHHHHHHHHHGGGS-HHHHHHHHHHHHHHHHHHHHHHHHHHHTT--HHHHHHHHHHHHHHHHHHHHHHHHHHHHHHTT-

Sequence (107 aa):
MDKKRSNPMEWLNQMVGEPYYFFHFLSFFSYFIVRSSASNVLSPQITQLLFYREIQAVLAFFMLIAYKMAREETWEAFIADTLFVGKRLLARHFELDWHLLEYVNGK

pLDDT: mean 81.85, std 9.02, range [37.75, 89.88]